Protein AF-A0A947AJ96-F1 (afdb_monomer_lite)

Secondary structure (DSSP, 8-state):
--HHHHHHHTT--TT--HHHHHHHHHHHHHHH-GGGGTT-HHHHHHHHHHHHHHHHHHHHHHHHHHHHHHHHHHHHHHHHT-EEEEEPTTT--EEEEEGGGTTS-PBPTTT--BS-----S--STTTTT-PBPSSTT---BB-TTSBBTTT--BHHHH---

pLDDT: mean 83.26, std 14.28, range [41.66, 97.62]

Sequence (161 aa):
MNLERALKVLEVAETASPKEIKQKYRDLVAIWHPDRHTDNPRRYKLSVQKTKELNTAYDCVRSFLIFKKEAEEKETESHQNELLIVKCNSCGTNNRIREFFKNISFKCGRCGVPLYVYQSPDREDRWEQRTHCGDDECIGTLGSDSRCNYCGKAFEEGKKE

Structure (mmCIF, N/CA/C/O backbone):
data_AF-A0A947AJ96-F1
#
_entry.id   AF-A0A947AJ96-F1
#
loop_
_atom_site.group_PDB
_atom_site.id
_atom_site.type_symbol
_atom_site.label_atom_id
_atom_site.label_alt_id
_atom_site.label_comp_id
_atom_site.label_asym_id
_atom_site.label_entity_id
_atom_site.label_seq_id
_atom_site.pdbx_PDB_ins_code
_atom_site.Cartn_x
_atom_site.Cartn_y
_atom_site.Cartn_z
_atom_site.occupancy
_atom_site.B_iso_or_equiv
_atom_site.auth_seq_id
_atom_site.auth_comp_id
_atom_site.auth_asym_id
_atom_site.auth_atom_id
_atom_site.pdbx_PDB_model_num
ATOM 1 N N . MET A 1 1 ? 10.591 15.696 -10.392 1.00 85.00 1 MET A N 1
ATOM 2 C CA . MET A 1 1 ? 9.609 14.985 -11.246 1.00 85.00 1 MET A CA 1
ATOM 3 C C . MET A 1 1 ? 8.311 14.887 -10.454 1.00 85.00 1 MET A C 1
ATOM 5 O O . MET A 1 1 ? 8.411 14.740 -9.245 1.00 85.00 1 MET A O 1
ATOM 9 N N . ASN A 1 2 ? 7.141 15.059 -11.075 1.00 93.44 2 ASN A N 1
ATOM 10 C CA . ASN A 1 2 ? 5.827 14.911 -10.426 1.00 93.44 2 ASN A CA 1
ATOM 11 C C . ASN A 1 2 ? 5.277 13.483 -10.614 1.00 93.44 2 ASN A C 1
ATOM 13 O O . ASN A 1 2 ? 5.730 12.764 -11.506 1.00 93.44 2 ASN A O 1
ATOM 17 N N . LEU A 1 3 ? 4.296 13.099 -9.789 1.00 93.31 3 LEU A N 1
ATOM 18 C CA . LEU A 1 3 ? 3.743 11.740 -9.750 1.00 93.31 3 LEU A CA 1
ATOM 19 C C . LEU A 1 3 ? 3.141 11.304 -11.094 1.00 93.31 3 LEU A C 1
ATOM 21 O O . LEU A 1 3 ? 3.507 10.254 -11.608 1.00 93.31 3 LEU A O 1
ATOM 25 N N . GLU A 1 4 ? 2.290 12.134 -11.699 1.00 93.81 4 GLU A N 1
ATOM 26 C CA . GLU A 1 4 ? 1.632 11.842 -12.983 1.00 93.81 4 GLU A CA 1
ATOM 27 C C . GLU A 1 4 ? 2.652 11.543 -14.096 1.00 93.81 4 GLU A C 1
ATOM 29 O O . GLU A 1 4 ? 2.577 10.530 -14.793 1.00 93.81 4 GLU A O 1
ATOM 34 N N . ARG A 1 5 ? 3.692 12.380 -14.217 1.00 95.38 5 ARG A N 1
ATOM 35 C CA . ARG A 1 5 ? 4.765 12.156 -15.194 1.00 95.38 5 ARG A CA 1
ATOM 36 C C . ARG A 1 5 ? 5.567 10.900 -14.877 1.00 95.38 5 ARG A C 1
ATOM 38 O O . ARG A 1 5 ? 5.985 10.221 -15.808 1.00 95.38 5 ARG A O 1
ATOM 45 N N . ALA A 1 6 ? 5.809 10.603 -13.603 1.00 95.56 6 ALA A N 1
ATOM 46 C CA . ALA A 1 6 ? 6.532 9.403 -13.202 1.00 95.56 6 ALA A CA 1
ATOM 47 C C . ALA A 1 6 ? 5.758 8.125 -13.573 1.00 95.56 6 ALA A C 1
ATOM 49 O O . ALA A 1 6 ? 6.342 7.201 -14.135 1.00 95.56 6 ALA A O 1
ATOM 50 N N . LEU A 1 7 ? 4.441 8.102 -13.351 1.00 95.44 7 LEU A N 1
ATOM 51 C CA . LEU A 1 7 ? 3.569 6.992 -13.751 1.00 95.44 7 LEU A CA 1
ATOM 52 C C . LEU A 1 7 ? 3.531 6.823 -15.274 1.00 95.44 7 LEU A C 1
ATOM 54 O O . LEU A 1 7 ? 3.659 5.709 -15.778 1.00 95.44 7 LEU A O 1
ATOM 58 N N . LYS A 1 8 ? 3.482 7.935 -16.015 1.00 96.81 8 LYS A N 1
ATOM 59 C CA . LYS A 1 8 ? 3.562 7.921 -17.481 1.00 96.81 8 LYS A CA 1
ATOM 60 C C . LYS A 1 8 ? 4.899 7.383 -17.999 1.00 96.81 8 LYS A C 1
ATOM 62 O O . LYS A 1 8 ? 4.908 6.623 -18.959 1.00 96.81 8 LYS A O 1
ATOM 67 N N . VAL A 1 9 ? 6.020 7.750 -17.368 1.00 96.62 9 VAL A N 1
ATOM 68 C CA . VAL A 1 9 ? 7.362 7.225 -17.702 1.00 96.62 9 VAL A CA 1
ATOM 69 C C . VAL A 1 9 ? 7.460 5.718 -17.453 1.00 96.62 9 VAL A C 1
ATOM 71 O O . VAL A 1 9 ? 8.149 5.026 -18.195 1.00 96.62 9 VAL A O 1
ATOM 74 N N . LEU A 1 10 ? 6.782 5.215 -16.420 1.00 95.81 10 LEU A N 1
ATOM 75 C CA . LEU A 1 10 ? 6.725 3.789 -16.093 1.00 95.81 10 LEU A CA 1
ATOM 76 C C . LEU A 1 10 ? 5.643 3.023 -16.873 1.00 95.81 10 LEU A C 1
ATOM 78 O O . LEU A 1 10 ? 5.510 1.818 -16.675 1.00 95.81 10 LEU A O 1
ATOM 82 N N . GLU A 1 11 ? 4.889 3.700 -17.745 1.00 96.25 11 GLU A N 1
ATOM 83 C CA . GLU A 1 11 ? 3.816 3.118 -18.561 1.00 96.25 11 GLU A CA 1
ATOM 84 C C . GLU A 1 11 ? 2.757 2.373 -17.725 1.00 96.25 11 GLU A C 1
ATOM 86 O O . GLU A 1 11 ? 2.318 1.272 -18.068 1.0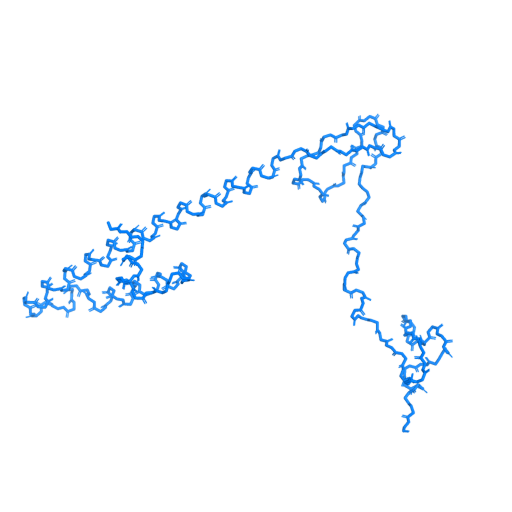0 96.25 11 GLU A O 1
ATOM 91 N N . VAL A 1 12 ? 2.354 2.979 -16.604 1.00 95.94 12 VAL A N 1
ATOM 92 C CA . VAL A 1 12 ? 1.352 2.442 -15.670 1.00 95.94 12 VAL A CA 1
ATOM 93 C C . VAL A 1 12 ? 0.195 3.410 -15.461 1.00 95.94 12 VAL A C 1
ATOM 95 O O . VAL A 1 12 ? 0.357 4.627 -15.549 1.00 95.94 12 VAL A O 1
ATOM 98 N N . ALA A 1 13 ? -0.980 2.854 -15.161 1.00 93.94 13 ALA A N 1
ATOM 99 C CA . ALA A 1 13 ? -2.158 3.629 -14.788 1.00 93.94 13 ALA A CA 1
ATOM 100 C C . ALA A 1 13 ? -1.997 4.273 -13.401 1.00 93.94 13 ALA A C 1
ATOM 102 O O . ALA A 1 13 ? -1.270 3.771 -12.544 1.00 93.94 13 ALA A O 1
ATOM 103 N N . GLU A 1 14 ? -2.742 5.349 -13.143 1.00 91.19 14 GLU A N 1
ATOM 104 C CA . GLU A 1 14 ? -2.780 6.009 -11.827 1.00 91.19 14 GLU A CA 1
ATOM 105 C C . GLU A 1 14 ? -3.348 5.115 -10.719 1.00 91.19 14 GLU A C 1
ATOM 107 O O . GLU A 1 14 ? -3.017 5.276 -9.546 1.00 91.19 14 GLU A O 1
ATOM 112 N N . THR A 1 15 ? -4.162 4.132 -11.101 1.00 90.31 15 THR A N 1
ATOM 113 C CA . THR A 1 15 ? -4.759 3.128 -10.216 1.00 90.31 15 THR A CA 1
ATOM 114 C C . THR A 1 15 ? -3.900 1.871 -10.058 1.00 90.31 15 THR A C 1
ATOM 116 O O . THR A 1 15 ? -4.315 0.937 -9.370 1.00 90.31 15 THR A O 1
ATOM 119 N N . ALA A 1 16 ? -2.720 1.815 -10.688 1.00 93.44 16 ALA A N 1
ATOM 120 C CA . ALA A 1 16 ? -1.874 0.629 -10.682 1.00 93.44 16 ALA A CA 1
ATOM 121 C C . ALA A 1 16 ? -1.425 0.253 -9.264 1.00 93.44 16 ALA A C 1
ATOM 123 O O . ALA A 1 16 ? -1.069 1.095 -8.434 1.00 93.44 16 ALA A O 1
ATOM 124 N N . SER A 1 17 ? -1.395 -1.051 -8.993 1.00 94.25 17 SER A N 1
ATOM 125 C CA . SER A 1 17 ? -0.952 -1.552 -7.691 1.00 94.25 17 SER A CA 1
ATOM 126 C C . SER A 1 17 ? 0.566 -1.366 -7.499 1.00 94.25 17 SER A C 1
ATOM 128 O O . SER A 1 17 ? 1.325 -1.414 -8.472 1.00 94.25 17 SER A O 1
ATOM 130 N N . PRO A 1 18 ? 1.075 -1.272 -6.252 1.00 93.69 18 PRO A N 1
ATOM 131 C CA . PRO A 1 18 ? 2.520 -1.211 -5.991 1.00 93.69 18 PRO A CA 1
ATOM 132 C C . PRO A 1 18 ? 3.306 -2.375 -6.615 1.00 93.69 18 PRO A C 1
ATOM 134 O O . PRO A 1 18 ? 4.457 -2.220 -7.031 1.00 93.69 18 PRO A O 1
ATOM 137 N N . LYS A 1 19 ? 2.678 -3.556 -6.698 1.00 94.44 19 LYS A N 1
ATOM 138 C CA . LYS A 1 19 ? 3.255 -4.749 -7.324 1.00 94.44 19 LYS A CA 1
ATOM 139 C C . LYS A 1 19 ? 3.410 -4.567 -8.834 1.00 94.44 19 LYS A C 1
ATOM 141 O O . LYS A 1 19 ? 4.462 -4.898 -9.374 1.00 94.44 19 LYS A O 1
ATOM 146 N N . GLU A 1 20 ? 2.389 -4.030 -9.491 1.00 95.56 20 GLU A N 1
ATOM 147 C CA . GLU A 1 20 ? 2.386 -3.758 -10.929 1.00 95.56 20 GLU A CA 1
ATOM 148 C C . GLU A 1 20 ? 3.421 -2.694 -11.307 1.00 95.56 20 GLU A C 1
ATOM 150 O O . GLU A 1 20 ? 4.231 -2.923 -12.201 1.00 95.56 20 GLU A O 1
ATOM 155 N N . ILE A 1 21 ? 3.483 -1.593 -10.551 1.00 95.19 21 ILE A N 1
ATOM 156 C CA . ILE A 1 21 ? 4.482 -0.527 -10.725 1.00 95.19 21 ILE A CA 1
ATOM 157 C C . ILE A 1 21 ? 5.904 -1.101 -10.660 1.00 95.19 21 ILE A C 1
ATOM 159 O O . ILE A 1 21 ? 6.747 -0.827 -11.516 1.00 95.19 21 ILE A O 1
ATOM 163 N N . LYS A 1 22 ? 6.174 -1.945 -9.656 1.00 95.25 22 LYS A N 1
ATOM 164 C CA . LYS A 1 22 ? 7.478 -2.598 -9.486 1.00 95.25 22 LYS A CA 1
ATOM 165 C C . LYS A 1 22 ? 7.800 -3.564 -10.624 1.00 95.25 22 LYS A C 1
ATOM 167 O O . LYS A 1 22 ? 8.962 -3.660 -11.018 1.00 95.25 22 LYS A O 1
ATOM 172 N N . GLN A 1 23 ? 6.804 -4.289 -11.128 1.00 96.38 23 GLN A N 1
ATOM 173 C CA . GLN A 1 23 ? 6.996 -5.209 -12.244 1.00 96.38 23 GLN A CA 1
ATOM 174 C C . GLN A 1 23 ? 7.326 -4.446 -13.529 1.00 96.38 23 GLN A C 1
ATOM 176 O O . GLN A 1 23 ? 8.358 -4.711 -14.138 1.00 96.38 23 GLN A O 1
ATOM 181 N N . LYS A 1 24 ? 6.537 -3.424 -13.867 1.00 97.62 24 LYS A N 1
ATOM 182 C CA . LYS A 1 24 ? 6.754 -2.590 -15.056 1.00 97.62 24 LYS A CA 1
ATOM 183 C C . LYS A 1 24 ? 8.109 -1.895 -15.049 1.00 97.62 24 LYS A C 1
ATOM 185 O O . LYS A 1 24 ? 8.811 -1.912 -16.054 1.00 97.62 24 LYS A O 1
ATOM 190 N N . TYR A 1 25 ? 8.534 -1.376 -13.898 1.00 97.56 25 TYR A N 1
ATOM 191 C CA . TYR A 1 25 ? 9.885 -0.843 -13.736 1.00 97.56 25 TYR A CA 1
ATOM 192 C C . TYR A 1 25 ? 10.968 -1.881 -14.077 1.00 97.56 25 TYR A C 1
ATOM 194 O O . TYR A 1 25 ? 11.895 -1.577 -14.826 1.00 97.56 25 TYR A O 1
ATOM 202 N N . ARG A 1 26 ? 10.850 -3.116 -13.568 1.00 97.31 26 ARG A N 1
ATOM 203 C CA . ARG A 1 26 ? 11.813 -4.192 -13.861 1.00 97.31 26 ARG A CA 1
ATOM 204 C C . ARG A 1 26 ? 11.836 -4.547 -15.342 1.00 97.31 26 ARG A C 1
ATOM 206 O O . ARG A 1 26 ? 12.922 -4.706 -15.891 1.00 97.31 26 ARG A O 1
ATOM 213 N N . ASP A 1 27 ? 10.669 -4.632 -15.971 1.00 97.06 27 ASP A N 1
ATOM 214 C CA . ASP A 1 27 ? 10.545 -4.956 -17.392 1.00 97.06 27 ASP A CA 1
ATOM 215 C C . ASP A 1 27 ? 11.217 -3.875 -18.257 1.00 97.06 27 ASP A C 1
ATOM 217 O O . ASP A 1 27 ? 12.037 -4.179 -19.127 1.00 97.06 27 ASP A O 1
ATOM 221 N N . LEU A 1 28 ? 10.953 -2.597 -17.962 1.00 96.12 28 LEU A N 1
ATOM 222 C CA . LEU A 1 28 ? 11.539 -1.460 -18.674 1.00 96.12 28 LEU A CA 1
ATOM 223 C C . LEU A 1 28 ? 13.056 -1.363 -18.463 1.00 96.12 28 LEU A C 1
ATOM 225 O O . LEU A 1 28 ? 13.799 -1.175 -19.427 1.00 96.12 28 LEU A O 1
ATOM 229 N N . VAL A 1 29 ? 13.540 -1.537 -17.229 1.00 95.56 29 VAL A N 1
ATOM 230 C CA . VAL A 1 29 ? 14.985 -1.551 -16.943 1.00 95.56 29 VAL A CA 1
ATOM 231 C C . VAL A 1 29 ? 15.660 -2.723 -17.638 1.00 95.56 29 VAL A C 1
ATOM 233 O O . VAL A 1 29 ? 16.732 -2.542 -18.205 1.00 95.56 29 VAL A O 1
ATOM 236 N N . ALA A 1 30 ? 15.039 -3.903 -17.668 1.00 95.44 30 ALA A N 1
ATOM 237 C CA . ALA A 1 30 ? 15.599 -5.040 -18.381 1.00 95.44 30 ALA A CA 1
ATOM 238 C C . ALA A 1 30 ? 15.789 -4.724 -19.871 1.00 95.44 30 ALA A C 1
ATOM 240 O O . ALA A 1 30 ? 16.800 -5.120 -20.439 1.00 95.44 30 ALA A O 1
ATOM 241 N N . ILE A 1 31 ? 14.870 -3.998 -20.512 1.00 94.81 31 ILE A N 1
ATOM 242 C CA . ILE A 1 31 ? 14.980 -3.602 -21.928 1.00 94.81 31 ILE A CA 1
ATOM 243 C C . ILE A 1 31 ? 16.077 -2.544 -22.139 1.00 94.81 31 ILE A C 1
ATOM 245 O O . ILE A 1 31 ? 16.885 -2.649 -23.068 1.00 94.81 31 ILE A O 1
ATOM 249 N N . TRP A 1 32 ? 16.115 -1.530 -21.274 1.00 94.88 32 TRP A N 1
ATOM 250 C CA . TRP A 1 32 ? 16.975 -0.354 -21.426 1.00 94.88 32 TRP A CA 1
ATOM 251 C C . TRP A 1 32 ? 18.303 -0.433 -20.660 1.00 94.88 32 TRP A C 1
ATOM 253 O O . TRP A 1 32 ? 19.036 0.554 -20.639 1.00 94.88 32 TRP A O 1
ATOM 263 N N . HIS A 1 33 ? 18.650 -1.575 -20.062 1.00 93.69 33 HIS A N 1
ATOM 264 C CA . HIS A 1 33 ? 19.892 -1.710 -19.300 1.00 93.69 33 HIS A CA 1
ATOM 265 C C . HIS A 1 33 ? 21.123 -1.461 -20.192 1.00 93.69 33 HIS A C 1
ATOM 267 O O . HIS A 1 33 ? 21.210 -2.054 -21.273 1.00 93.69 33 HIS A O 1
ATOM 273 N N . PRO A 1 34 ? 22.096 -0.631 -19.765 1.00 91.56 34 PRO A N 1
ATOM 274 C CA . PRO A 1 34 ? 23.273 -0.298 -20.570 1.00 91.56 34 PRO A CA 1
ATOM 275 C C . PRO A 1 34 ? 24.087 -1.515 -21.017 1.00 91.56 34 PRO A C 1
ATOM 277 O O . PRO A 1 34 ? 24.568 -1.525 -22.147 1.00 91.56 34 PRO A O 1
ATOM 280 N N . ASP A 1 35 ? 24.152 -2.566 -20.198 1.00 92.81 35 ASP A N 1
ATOM 281 C CA . ASP A 1 35 ? 24.872 -3.805 -20.530 1.00 92.81 35 ASP A CA 1
ATOM 282 C C . ASP A 1 35 ? 24.349 -4.497 -21.797 1.00 92.81 35 ASP A C 1
ATOM 284 O O . ASP A 1 35 ? 25.085 -5.243 -22.436 1.00 92.81 35 ASP A O 1
ATOM 288 N N . ARG A 1 36 ? 23.095 -4.243 -22.194 1.00 90.19 36 ARG A N 1
ATOM 289 C CA . ARG A 1 36 ? 22.504 -4.826 -23.410 1.00 90.19 36 ARG A CA 1
ATOM 290 C C . ARG A 1 36 ? 22.867 -4.068 -24.688 1.00 90.19 36 ARG A C 1
ATOM 292 O O . ARG A 1 36 ? 22.552 -4.555 -25.767 1.00 90.19 36 ARG A O 1
ATOM 299 N N . HIS A 1 37 ? 23.490 -2.893 -24.572 1.00 89.75 37 HIS A N 1
ATOM 300 C CA . HIS A 1 37 ? 23.749 -1.970 -25.687 1.00 89.75 37 HIS A CA 1
ATOM 301 C C . HIS A 1 37 ? 25.212 -1.502 -25.732 1.00 89.75 37 HIS A C 1
ATOM 303 O O . HIS A 1 37 ? 25.496 -0.388 -26.171 1.00 89.75 37 HIS A O 1
ATOM 309 N N . THR A 1 38 ? 26.144 -2.320 -25.236 1.00 87.81 38 THR A N 1
ATOM 310 C CA . THR A 1 38 ? 27.583 -2.002 -25.139 1.00 87.81 38 THR A CA 1
ATOM 311 C C . THR A 1 38 ? 28.295 -1.962 -26.493 1.00 87.81 38 THR A C 1
ATOM 313 O O . THR A 1 38 ? 29.312 -1.289 -26.639 1.00 87.81 38 THR A O 1
ATOM 316 N N . ASP A 1 39 ? 27.737 -2.638 -27.492 1.00 91.38 39 ASP A N 1
ATOM 317 C CA . ASP A 1 39 ? 28.223 -2.743 -28.867 1.00 91.38 39 ASP A CA 1
ATOM 318 C C . ASP A 1 39 ? 28.096 -1.431 -29.658 1.00 91.38 39 ASP A C 1
ATOM 320 O O . ASP A 1 39 ? 28.901 -1.148 -30.546 1.00 91.38 39 ASP A O 1
ATOM 324 N N . ASN A 1 40 ? 27.093 -0.605 -29.340 1.00 92.94 40 ASN A N 1
ATOM 325 C CA . ASN A 1 40 ? 26.790 0.615 -30.080 1.00 92.94 40 ASN A CA 1
ATOM 326 C C . ASN A 1 40 ? 26.813 1.863 -29.175 1.00 92.94 40 ASN A C 1
ATOM 328 O O . ASN A 1 40 ? 25.866 2.090 -28.414 1.00 92.94 40 ASN A O 1
ATOM 332 N N . PRO A 1 41 ? 27.801 2.771 -29.334 1.00 92.75 41 PRO A N 1
ATOM 333 C CA . PRO A 1 41 ? 27.951 3.954 -28.481 1.00 92.75 41 PRO A CA 1
ATOM 334 C C . PRO A 1 41 ? 26.732 4.885 -28.434 1.00 92.75 41 PRO A C 1
ATOM 336 O O . PRO A 1 41 ? 26.503 5.561 -27.429 1.00 92.75 41 PRO A O 1
ATOM 339 N N . ARG A 1 42 ? 25.938 4.959 -29.512 1.00 93.88 42 ARG A N 1
ATOM 340 C CA . ARG A 1 42 ? 24.717 5.780 -29.532 1.00 93.88 42 ARG A CA 1
ATOM 341 C C . ARG A 1 42 ? 23.601 5.124 -28.726 1.00 93.88 42 ARG A C 1
ATOM 343 O O . ARG A 1 42 ? 22.941 5.812 -27.949 1.00 93.88 42 ARG A O 1
ATOM 350 N N . ARG A 1 43 ? 23.409 3.811 -28.888 1.00 92.00 43 ARG A N 1
ATOM 351 C CA . ARG A 1 43 ? 22.402 3.052 -28.131 1.00 92.00 43 ARG A CA 1
ATOM 352 C C . ARG A 1 43 ? 22.752 2.997 -26.650 1.00 92.00 43 ARG A C 1
ATOM 354 O O . ARG A 1 43 ? 21.868 3.251 -25.846 1.00 92.00 43 ARG A O 1
ATOM 361 N N . TYR A 1 44 ? 24.028 2.819 -26.312 1.00 93.06 44 TYR A N 1
ATOM 362 C CA . TYR A 1 44 ? 24.523 2.906 -24.938 1.00 93.06 44 TYR A CA 1
ATOM 363 C C . TYR A 1 44 ? 24.157 4.239 -24.265 1.00 93.06 44 TYR A C 1
ATOM 365 O O . TYR A 1 44 ? 23.608 4.280 -23.167 1.00 93.06 44 TYR A O 1
ATOM 373 N N . LYS A 1 45 ? 24.418 5.375 -24.927 1.00 94.44 45 LYS A N 1
ATOM 374 C CA . LYS A 1 45 ? 24.058 6.690 -24.366 1.00 94.44 45 LYS A CA 1
ATOM 375 C C . LYS A 1 45 ? 22.550 6.821 -24.141 1.00 94.44 45 LYS A C 1
ATOM 377 O O . LYS A 1 45 ? 22.126 7.349 -23.114 1.00 94.44 45 LYS A O 1
ATOM 382 N N . LEU A 1 46 ? 21.746 6.328 -25.084 1.00 94.38 46 LEU A N 1
ATOM 383 C CA . LEU A 1 46 ? 20.290 6.350 -24.972 1.00 94.38 46 LEU A CA 1
ATOM 384 C C . LEU A 1 46 ? 19.789 5.447 -23.835 1.00 94.38 46 LEU A C 1
ATOM 386 O O . LEU A 1 46 ? 18.915 5.855 -23.076 1.00 94.38 46 LEU A O 1
ATOM 390 N N . SER A 1 47 ? 20.363 4.254 -23.688 1.00 93.31 47 SER A N 1
ATOM 391 C CA . SER A 1 47 ? 20.001 3.276 -22.663 1.00 93.31 47 SER A CA 1
ATOM 392 C C . SER A 1 47 ? 20.356 3.776 -21.257 1.00 93.31 47 SER A C 1
ATOM 394 O O . SER A 1 47 ? 19.538 3.671 -20.342 1.00 93.31 47 SER A O 1
ATOM 396 N N . VAL A 1 48 ? 21.507 4.442 -21.094 1.00 93.19 48 VAL A N 1
ATOM 397 C CA . VAL A 1 48 ? 21.878 5.148 -19.853 1.00 93.19 48 VAL A CA 1
ATOM 398 C C . VAL A 1 48 ? 20.861 6.239 -19.518 1.00 93.19 48 VAL A C 1
ATOM 400 O O . VAL A 1 48 ? 20.359 6.294 -18.394 1.00 93.19 48 VAL A O 1
ATOM 403 N N . GLN A 1 49 ? 20.521 7.092 -20.490 1.00 94.88 49 GLN A N 1
ATOM 404 C CA . GLN A 1 49 ? 19.562 8.177 -20.277 1.00 94.88 49 GLN A CA 1
ATOM 405 C C . GLN A 1 49 ? 18.176 7.639 -19.895 1.00 94.88 49 GLN A C 1
ATOM 407 O O . GLN A 1 49 ? 17.555 8.150 -18.962 1.00 94.88 49 GLN A O 1
ATOM 412 N N . LYS A 1 50 ? 17.709 6.590 -20.581 1.00 94.94 50 LYS A N 1
ATOM 413 C CA . LYS A 1 50 ? 16.420 5.948 -20.307 1.00 94.94 50 LYS A CA 1
ATOM 414 C C . LYS A 1 50 ? 16.392 5.274 -18.943 1.00 94.94 50 LYS A C 1
ATOM 416 O O . LYS A 1 50 ? 15.470 5.520 -18.176 1.00 94.94 50 LYS A O 1
ATOM 421 N N . THR A 1 51 ? 17.427 4.518 -18.590 1.00 94.06 51 THR A N 1
ATOM 422 C CA . THR A 1 51 ? 17.534 3.894 -17.262 1.00 94.06 51 THR A CA 1
ATOM 423 C C . THR A 1 51 ? 17.514 4.945 -16.149 1.00 94.06 51 THR A C 1
ATOM 425 O O . THR A 1 51 ? 16.809 4.786 -15.157 1.00 94.06 51 THR A O 1
ATOM 428 N N . LYS A 1 52 ? 18.212 6.074 -16.326 1.00 94.81 52 LYS A N 1
ATOM 429 C CA . LYS A 1 52 ? 18.189 7.178 -15.354 1.00 94.81 52 LYS A CA 1
ATOM 430 C C . LYS A 1 52 ? 16.795 7.796 -15.200 1.00 94.81 52 LYS A C 1
ATOM 432 O O . LYS A 1 52 ? 16.384 8.111 -14.081 1.00 94.81 52 LYS A O 1
ATOM 437 N N . GLU A 1 53 ? 16.077 7.969 -16.308 1.00 96.25 53 GLU A N 1
ATOM 438 C CA . GLU A 1 53 ? 14.696 8.461 -16.319 1.00 96.25 53 GLU A CA 1
ATOM 439 C C . GLU A 1 53 ? 13.757 7.495 -15.574 1.00 96.25 53 GLU A C 1
ATOM 441 O O . GLU A 1 53 ? 13.009 7.933 -14.698 1.00 96.25 53 GLU A O 1
ATOM 446 N N . LEU A 1 54 ? 13.874 6.187 -15.833 1.00 96.31 54 LEU A N 1
ATOM 447 C CA . LEU A 1 54 ? 13.110 5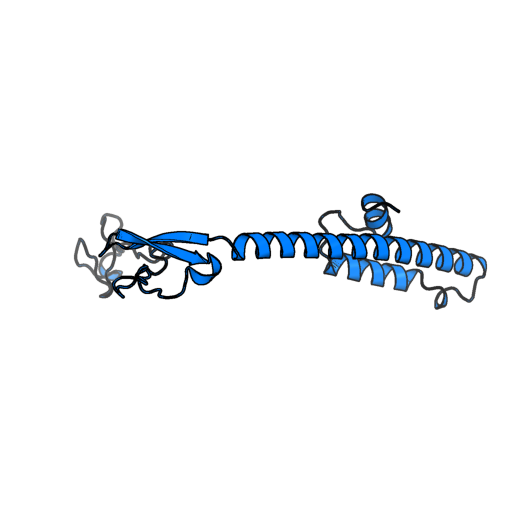.133 -15.154 1.00 96.31 54 LEU A CA 1
ATOM 448 C C . LEU A 1 54 ? 13.376 5.103 -13.645 1.00 96.31 54 LEU A C 1
ATOM 450 O O . LEU A 1 54 ? 12.430 5.052 -12.863 1.00 96.31 54 LEU A O 1
ATOM 454 N N . ASN A 1 55 ? 14.642 5.190 -13.227 1.00 94.38 55 ASN A N 1
ATOM 455 C CA . ASN A 1 55 ? 15.011 5.210 -11.808 1.00 94.38 55 ASN A CA 1
ATOM 456 C C . ASN A 1 55 ? 14.410 6.431 -11.102 1.00 94.38 55 ASN A C 1
ATOM 458 O O . ASN A 1 55 ? 13.791 6.299 -10.051 1.00 94.38 55 ASN A O 1
ATOM 462 N N . THR A 1 56 ? 14.525 7.609 -11.725 1.00 96.62 56 THR A N 1
ATOM 463 C CA . THR A 1 56 ? 13.975 8.860 -11.178 1.00 96.62 56 THR A CA 1
ATOM 464 C C . THR A 1 56 ? 12.453 8.783 -11.030 1.00 96.62 56 THR A C 1
ATOM 466 O O . THR A 1 56 ? 11.902 9.232 -10.023 1.00 96.62 56 THR A O 1
ATOM 469 N N . ALA A 1 57 ? 11.765 8.204 -12.017 1.00 96.25 57 ALA A N 1
ATOM 470 C CA . ALA A 1 57 ? 10.324 7.994 -11.960 1.00 96.25 57 ALA A CA 1
ATOM 471 C C . ALA A 1 57 ? 9.939 7.001 -10.854 1.00 96.25 57 ALA A C 1
ATOM 473 O O . ALA A 1 57 ? 9.067 7.292 -10.036 1.00 96.25 57 ALA A O 1
ATOM 474 N N . TYR A 1 58 ? 10.628 5.862 -10.774 1.00 95.62 58 TYR A N 1
ATOM 475 C CA . TYR A 1 58 ? 10.365 4.848 -9.759 1.00 95.62 58 TYR A CA 1
ATOM 476 C C . TYR A 1 58 ? 10.616 5.357 -8.336 1.00 95.62 58 TYR A C 1
ATOM 478 O O . TYR A 1 58 ? 9.797 5.109 -7.455 1.00 95.62 58 TYR A O 1
ATOM 486 N N . ASP A 1 59 ? 11.681 6.126 -8.102 1.00 95.62 59 ASP A N 1
ATOM 487 C CA . ASP A 1 59 ? 11.955 6.730 -6.794 1.00 95.62 59 ASP A CA 1
ATOM 488 C C . ASP A 1 59 ? 10.879 7.750 -6.387 1.00 95.62 59 ASP A C 1
ATOM 490 O O . ASP A 1 59 ? 10.493 7.805 -5.214 1.00 95.62 59 ASP A O 1
ATOM 494 N N . CYS A 1 60 ? 10.346 8.516 -7.347 1.00 95.00 60 CYS A N 1
ATOM 495 C CA . CYS A 1 60 ? 9.242 9.447 -7.116 1.00 95.00 60 CYS A CA 1
ATOM 496 C C . CYS A 1 60 ? 7.967 8.705 -6.686 1.00 95.00 60 CYS A C 1
ATOM 498 O O . CYS A 1 60 ? 7.388 9.030 -5.647 1.00 95.00 60 CYS A O 1
ATOM 500 N N . VAL A 1 61 ? 7.574 7.668 -7.434 1.00 94.38 61 VAL A N 1
ATOM 501 C CA . VAL A 1 61 ? 6.386 6.860 -7.118 1.00 94.38 61 VAL A CA 1
ATOM 502 C C . VAL A 1 61 ? 6.573 6.102 -5.802 1.00 94.38 61 VAL A C 1
ATOM 504 O O . VAL A 1 61 ? 5.676 6.099 -4.963 1.00 94.38 61 VAL A O 1
ATOM 507 N N . ARG A 1 62 ? 7.750 5.509 -5.565 1.00 93.25 62 ARG A N 1
ATOM 508 C CA . ARG A 1 62 ? 8.056 4.788 -4.320 1.00 93.25 62 ARG A CA 1
ATOM 509 C C . ARG A 1 62 ? 7.927 5.697 -3.103 1.00 93.25 62 ARG A C 1
ATOM 511 O O . ARG A 1 62 ? 7.303 5.298 -2.127 1.00 93.25 62 ARG A O 1
ATOM 518 N N . SER A 1 63 ? 8.495 6.899 -3.169 1.00 93.31 63 SER A N 1
ATOM 519 C CA . SER A 1 63 ? 8.402 7.876 -2.079 1.00 93.31 63 SER A CA 1
ATOM 520 C C . SER A 1 63 ? 6.947 8.239 -1.790 1.00 93.31 63 SER A C 1
ATOM 522 O O . SER A 1 63 ? 6.525 8.201 -0.641 1.00 93.31 63 SER A O 1
ATOM 524 N N . PHE A 1 64 ? 6.151 8.499 -2.832 1.00 93.31 64 PHE A N 1
ATOM 525 C CA . PHE A 1 64 ? 4.724 8.789 -2.681 1.00 93.31 64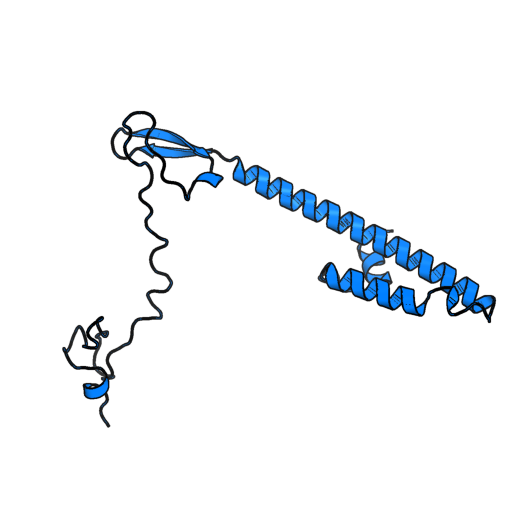 PHE A CA 1
ATOM 526 C C . PHE A 1 64 ? 3.951 7.641 -2.013 1.00 93.31 64 PHE A C 1
ATOM 528 O O . PHE A 1 64 ? 3.155 7.882 -1.111 1.00 93.31 64 PHE A O 1
ATOM 535 N N . LEU A 1 65 ? 4.211 6.390 -2.409 1.00 90.75 65 LEU A N 1
ATOM 536 C CA . LEU A 1 65 ? 3.565 5.217 -1.813 1.00 90.75 65 LEU A CA 1
ATOM 537 C C . LEU A 1 65 ? 3.926 5.031 -0.333 1.00 90.75 65 LEU A C 1
ATOM 539 O O . LEU A 1 65 ? 3.068 4.624 0.447 1.00 90.75 65 LEU A O 1
ATOM 543 N N . ILE A 1 66 ? 5.168 5.339 0.057 1.00 91.06 66 ILE A N 1
ATOM 544 C CA . ILE A 1 66 ? 5.595 5.315 1.464 1.00 91.06 66 ILE A CA 1
ATOM 545 C C . ILE A 1 66 ? 4.817 6.365 2.261 1.00 91.06 66 ILE A C 1
ATOM 547 O O . ILE A 1 66 ? 4.176 6.014 3.246 1.00 91.06 66 ILE A O 1
ATOM 551 N N . PHE A 1 67 ? 4.787 7.618 1.795 1.00 92.19 67 PHE A N 1
ATOM 552 C CA . PHE A 1 67 ? 4.054 8.686 2.482 1.00 92.19 67 PHE A CA 1
ATOM 553 C C . PHE A 1 67 ? 2.551 8.409 2.580 1.00 92.19 67 PHE A C 1
ATOM 555 O O . PHE A 1 67 ? 1.945 8.689 3.611 1.00 92.19 67 PHE A O 1
ATOM 562 N N . LYS A 1 68 ? 1.946 7.832 1.532 1.00 90.56 68 LYS A N 1
ATOM 563 C CA . LYS A 1 68 ? 0.535 7.429 1.549 1.00 90.56 68 LYS A CA 1
ATOM 564 C C . LYS A 1 68 ? 0.273 6.370 2.622 1.00 90.56 68 LYS A C 1
ATOM 566 O O . LYS A 1 68 ? -0.658 6.521 3.404 1.00 90.56 68 LYS A O 1
ATOM 571 N N . LYS A 1 69 ? 1.122 5.342 2.693 1.00 89.56 69 LYS A N 1
ATOM 572 C CA . LYS A 1 69 ? 1.004 4.280 3.696 1.00 89.56 69 LYS A CA 1
ATOM 573 C C . LYS A 1 69 ? 1.159 4.822 5.123 1.00 89.56 69 LYS A C 1
ATOM 575 O O . LYS A 1 69 ? 0.368 4.478 5.990 1.00 89.56 69 LYS A O 1
ATOM 580 N N . GLU A 1 70 ? 2.134 5.699 5.357 1.00 89.69 70 GLU A N 1
ATOM 581 C CA . GLU A 1 70 ? 2.326 6.339 6.666 1.00 89.69 70 GLU A CA 1
ATOM 582 C C . GLU A 1 70 ? 1.131 7.215 7.076 1.00 89.69 70 GLU A C 1
ATOM 584 O O . GLU A 1 70 ? 0.814 7.309 8.260 1.00 89.69 70 GLU A O 1
ATOM 589 N N . ALA A 1 71 ? 0.476 7.881 6.119 1.00 85.56 71 ALA A N 1
ATOM 590 C CA . ALA A 1 71 ? -0.730 8.663 6.384 1.00 85.56 71 ALA A CA 1
ATOM 591 C C . ALA A 1 71 ? -1.913 7.763 6.779 1.00 85.56 71 ALA A C 1
ATOM 593 O O . ALA A 1 71 ? -2.562 8.031 7.788 1.00 85.56 71 ALA A O 1
ATOM 594 N N . GLU A 1 72 ? -2.131 6.666 6.047 1.00 83.62 72 GLU A N 1
ATOM 595 C CA . GLU A 1 72 ? -3.167 5.667 6.354 1.00 83.62 72 GLU A CA 1
ATOM 596 C C . GLU A 1 72 ? -2.937 5.023 7.737 1.00 83.62 72 GLU A C 1
ATOM 598 O O . GLU A 1 72 ? -3.867 4.887 8.532 1.00 83.62 72 GLU A O 1
ATOM 603 N N . GLU A 1 73 ? -1.687 4.688 8.075 1.00 82.88 73 GLU A N 1
ATOM 604 C CA . GLU A 1 73 ? -1.334 4.130 9.387 1.00 82.88 73 GLU A CA 1
ATOM 605 C C . GLU A 1 73 ? -1.613 5.128 10.527 1.00 82.88 73 GLU A C 1
ATOM 607 O O . GLU A 1 73 ? -2.232 4.756 11.526 1.00 82.88 73 GLU A O 1
ATOM 612 N N . LYS A 1 74 ? -1.263 6.410 10.357 1.00 76.31 74 LYS A N 1
ATOM 613 C CA . LYS A 1 74 ? -1.551 7.465 11.349 1.00 76.31 74 LYS A CA 1
ATOM 614 C C . LYS A 1 74 ? -3.047 7.681 11.570 1.00 76.31 74 LYS A C 1
ATOM 616 O O . LYS A 1 74 ? -3.464 7.897 12.708 1.00 76.31 74 LYS A O 1
ATOM 621 N N . GLU A 1 75 ? -3.856 7.614 10.516 1.00 71.19 75 GLU A N 1
ATOM 622 C CA . GLU A 1 75 ? -5.316 7.694 10.640 1.00 71.19 75 GLU A CA 1
ATOM 623 C C . GLU A 1 75 ? -5.861 6.515 11.454 1.00 71.19 75 GLU A C 1
ATOM 625 O O . GLU A 1 75 ? -6.603 6.725 12.417 1.00 71.19 75 GLU A O 1
ATOM 630 N N . THR A 1 76 ? -5.419 5.286 11.164 1.00 66.00 76 THR A N 1
ATOM 631 C CA . THR A 1 76 ? -5.857 4.104 11.925 1.00 66.00 76 THR A CA 1
ATOM 632 C C . THR A 1 76 ? -5.430 4.144 13.394 1.00 66.00 76 THR A C 1
ATOM 634 O O . THR A 1 76 ? -6.225 3.798 14.268 1.00 66.00 76 THR A O 1
ATOM 637 N N . GLU A 1 77 ? -4.220 4.622 13.698 1.00 66.75 77 GLU A N 1
ATOM 638 C CA . GLU A 1 77 ? -3.725 4.762 15.072 1.00 66.75 77 GLU A CA 1
ATOM 639 C C . GLU A 1 77 ? -4.492 5.849 15.848 1.00 66.75 77 GLU A C 1
ATOM 641 O O . GLU A 1 77 ? -4.781 5.686 17.038 1.00 66.75 77 GLU A O 1
ATOM 646 N N . SER A 1 78 ? -4.907 6.925 15.167 1.00 62.81 78 SER A N 1
ATOM 647 C CA . SER A 1 78 ? -5.735 7.980 15.762 1.00 62.81 78 SER A CA 1
ATOM 648 C C . SER A 1 78 ? -7.118 7.474 16.195 1.00 62.81 78 SER A C 1
ATOM 650 O O . SER A 1 78 ? -7.566 7.809 17.290 1.00 62.81 78 SER A O 1
ATOM 652 N N . HIS A 1 79 ? -7.759 6.616 15.391 1.00 62.59 79 HIS A N 1
ATOM 653 C CA . HIS A 1 79 ? -9.065 6.027 15.712 1.00 62.59 79 HIS A CA 1
ATOM 654 C C . HIS A 1 79 ? -8.946 4.930 16.783 1.00 62.59 79 HIS A C 1
ATOM 656 O O . HIS A 1 79 ? -9.765 4.837 17.692 1.00 62.59 79 HIS A O 1
ATOM 662 N N . GLN A 1 80 ? -7.865 4.144 16.777 1.00 60.59 80 GLN A N 1
ATOM 663 C CA . GLN A 1 80 ? -7.634 3.109 17.798 1.00 60.59 80 GLN A CA 1
ATOM 664 C C . GLN A 1 80 ? -7.465 3.665 19.225 1.00 60.59 80 GLN A C 1
ATOM 666 O O . GLN A 1 80 ? -7.678 2.938 20.203 1.00 60.59 80 GLN A O 1
ATOM 671 N N . ASN A 1 81 ? -7.095 4.941 19.359 1.00 66.94 81 ASN A N 1
ATOM 672 C CA . ASN A 1 81 ? -6.879 5.611 20.640 1.00 66.94 81 ASN A CA 1
ATOM 673 C C . ASN A 1 81 ? -8.127 6.356 21.160 1.00 66.94 81 ASN A C 1
ATOM 675 O O . ASN A 1 81 ? -8.071 6.978 22.225 1.00 66.94 81 ASN A O 1
ATOM 679 N N . GLU A 1 82 ? -9.253 6.292 20.444 1.00 75.50 82 GLU A N 1
ATOM 680 C CA . GLU A 1 82 ? -10.487 6.966 20.837 1.00 75.50 82 GLU A CA 1
ATOM 681 C C . GLU A 1 82 ? -11.123 6.317 22.082 1.00 75.50 82 GLU A C 1
ATOM 683 O O . GLU A 1 82 ? -11.082 5.098 22.295 1.00 75.50 82 GLU A O 1
ATOM 688 N N . LEU A 1 83 ? -11.675 7.155 22.965 1.00 79.50 83 LEU A N 1
ATOM 689 C CA . LEU A 1 83 ? -12.311 6.728 24.210 1.00 79.50 83 LEU A CA 1
ATOM 690 C C . LEU A 1 83 ? -13.825 6.606 24.019 1.00 79.50 83 LEU A C 1
ATOM 692 O O . LEU A 1 83 ? -14.539 7.604 23.978 1.00 79.50 83 LEU A O 1
ATOM 696 N N . LEU A 1 84 ? -14.326 5.376 24.031 1.00 81.12 84 LEU A N 1
ATOM 697 C CA . LEU A 1 84 ? -15.746 5.067 24.105 1.00 81.12 84 LEU A CA 1
ATOM 698 C C . LEU A 1 84 ? -16.243 5.191 25.553 1.00 81.12 84 LEU A C 1
ATOM 700 O O . LEU A 1 84 ? -15.717 4.555 26.471 1.00 81.12 84 LEU A O 1
ATOM 704 N N . ILE A 1 85 ? -17.293 5.983 25.771 1.00 85.19 85 ILE A N 1
ATOM 705 C CA . ILE A 1 85 ? -17.958 6.081 27.074 1.00 85.19 85 ILE A CA 1
ATOM 706 C C . ILE A 1 85 ? -19.130 5.098 27.111 1.00 85.19 85 ILE A C 1
ATOM 708 O O . ILE A 1 85 ? -20.167 5.331 26.498 1.00 85.19 85 ILE A O 1
ATOM 712 N N . VAL A 1 86 ? -18.983 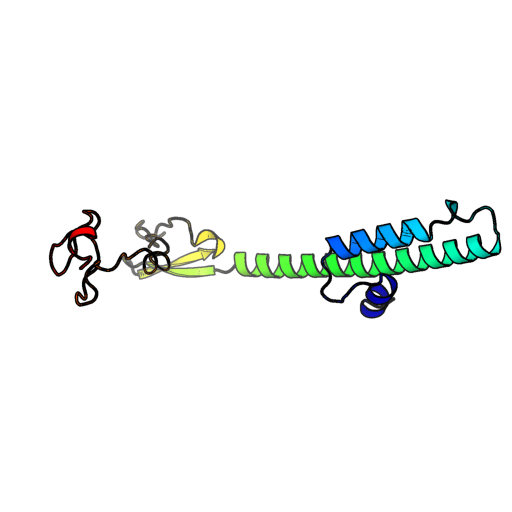4.015 27.877 1.00 85.44 86 VAL A N 1
ATOM 713 C CA . VAL A 1 86 ? -20.027 3.002 28.076 1.00 85.44 86 VAL A CA 1
ATOM 714 C C . VAL A 1 86 ? -20.675 3.184 29.443 1.00 85.44 86 VAL A C 1
ATOM 716 O O . VAL A 1 86 ? -20.023 3.069 30.488 1.00 85.44 86 VAL A O 1
ATOM 719 N N . LYS A 1 87 ? -21.979 3.455 29.450 1.00 86.75 87 LYS A N 1
ATOM 720 C CA . LYS A 1 87 ? -22.768 3.547 30.679 1.00 86.75 87 LYS A CA 1
ATOM 721 C C . LYS A 1 87 ? -23.116 2.144 31.174 1.00 86.75 87 LYS A C 1
ATOM 723 O O . LYS A 1 87 ? -23.666 1.342 30.434 1.00 86.75 87 LYS A O 1
ATOM 728 N N . CYS A 1 88 ? -22.804 1.845 32.430 1.00 88.75 88 CYS A N 1
ATOM 729 C CA . CYS A 1 88 ? -23.124 0.558 33.040 1.00 88.75 88 CYS A CA 1
ATOM 730 C C . CYS A 1 88 ? -24.638 0.394 33.238 1.00 88.75 88 CYS A C 1
ATOM 732 O O . CYS A 1 88 ? -25.260 1.221 33.906 1.00 88.75 88 CYS A O 1
ATOM 734 N N . ASN A 1 89 ? -25.206 -0.711 32.754 1.00 85.31 89 ASN A N 1
ATOM 735 C CA . ASN A 1 89 ? -26.638 -1.002 32.892 1.00 85.31 89 ASN A CA 1
ATOM 736 C C . ASN A 1 89 ? -27.063 -1.331 34.332 1.00 85.31 89 ASN A C 1
ATOM 738 O O . ASN A 1 89 ? -28.236 -1.194 34.656 1.00 85.31 89 ASN A O 1
ATOM 742 N N . SER A 1 90 ? -26.134 -1.749 35.200 1.00 89.69 90 SER A N 1
ATOM 743 C CA . SER A 1 90 ? -26.446 -2.063 36.602 1.00 89.69 90 SER A CA 1
ATOM 744 C C . SER A 1 90 ? -26.347 -0.841 37.518 1.00 89.69 90 SER A C 1
ATOM 746 O O . SER A 1 90 ? -27.286 -0.541 38.245 1.00 89.69 90 SER A O 1
ATOM 748 N N . CYS A 1 91 ? -25.226 -0.110 37.492 1.00 92.50 91 CYS A N 1
ATOM 749 C CA . CYS A 1 91 ? -24.974 0.988 38.438 1.00 92.50 91 CYS A CA 1
ATOM 750 C C . CYS A 1 91 ? -24.945 2.386 37.799 1.00 92.50 91 CYS A C 1
ATOM 752 O O . CYS A 1 91 ? -24.621 3.364 38.473 1.00 92.50 91 CYS A O 1
ATOM 754 N N . GLY A 1 92 ? -25.185 2.493 36.488 1.00 88.31 92 GLY A N 1
ATOM 755 C CA . GLY A 1 92 ? -25.229 3.762 35.753 1.00 88.31 92 GLY A CA 1
ATOM 756 C C . GLY A 1 92 ? -23.885 4.471 35.578 1.00 88.31 92 GLY A C 1
ATOM 757 O O . GLY A 1 92 ? -23.849 5.569 35.032 1.00 88.31 92 GLY A O 1
ATOM 758 N N . THR A 1 93 ? -22.780 3.879 36.039 1.00 92.88 93 THR A N 1
ATOM 759 C CA . THR A 1 93 ? -21.452 4.506 35.969 1.00 92.88 93 THR A CA 1
ATOM 760 C C . THR A 1 93 ? -20.930 4.517 34.543 1.00 92.88 93 THR A C 1
ATOM 762 O O . THR A 1 93 ? -20.991 3.502 33.852 1.00 92.88 93 THR A O 1
ATOM 765 N N . ASN A 1 94 ? -20.376 5.651 34.129 1.00 90.25 94 ASN A N 1
ATOM 766 C CA . ASN A 1 94 ? -19.691 5.790 32.853 1.00 90.25 94 ASN A CA 1
ATOM 767 C C . ASN A 1 94 ? -18.295 5.171 32.952 1.00 90.25 94 ASN A C 1
ATOM 769 O O . ASN A 1 94 ? -17.490 5.567 33.793 1.00 90.25 94 ASN A O 1
ATOM 773 N N . ASN A 1 95 ? -18.011 4.203 32.091 1.00 86.69 95 ASN A N 1
ATOM 774 C CA . ASN A 1 95 ? -16.715 3.549 31.982 1.00 86.69 95 ASN A CA 1
ATOM 775 C C . ASN A 1 95 ? -16.086 4.001 30.667 1.00 86.69 95 ASN A C 1
ATOM 777 O O . ASN A 1 95 ? -16.754 4.021 29.637 1.00 86.69 95 ASN A O 1
ATOM 781 N N . ARG A 1 96 ? -14.815 4.390 30.712 1.00 87.19 96 ARG A N 1
ATOM 782 C CA . ARG A 1 96 ? -14.066 4.825 29.533 1.00 87.19 96 ARG A CA 1
ATOM 783 C C . ARG A 1 96 ? -13.297 3.624 29.009 1.00 87.19 96 ARG A C 1
ATOM 785 O O . ARG A 1 96 ? -12.399 3.134 29.689 1.00 87.19 96 ARG A O 1
ATOM 792 N N . ILE A 1 97 ? -13.683 3.134 27.844 1.00 82.38 97 ILE A N 1
ATOM 793 C CA . ILE A 1 97 ? -13.078 1.977 27.189 1.00 82.38 97 ILE A CA 1
ATOM 794 C C . ILE A 1 97 ? -12.386 2.498 25.934 1.00 82.38 97 ILE A C 1
ATOM 796 O O . ILE A 1 97 ? -12.945 3.334 25.234 1.00 82.38 97 ILE A O 1
ATOM 800 N N . ARG A 1 98 ? -11.162 2.050 25.647 1.00 78.50 98 ARG A N 1
ATOM 801 C CA . ARG A 1 98 ? -10.522 2.393 24.366 1.00 78.50 98 ARG A CA 1
ATOM 802 C C . ARG A 1 98 ? -11.223 1.621 23.254 1.00 78.50 98 ARG A C 1
ATOM 804 O O . ARG A 1 98 ? -11.510 0.441 23.447 1.00 78.50 98 ARG A O 1
ATOM 811 N N . GLU A 1 99 ? -11.488 2.248 22.116 1.00 70.62 99 GLU A N 1
ATOM 812 C CA . GLU A 1 99 ? -12.295 1.640 21.052 1.00 70.62 99 GLU A CA 1
ATOM 813 C C . GLU A 1 99 ? -11.731 0.296 20.556 1.00 70.62 99 GLU A C 1
ATOM 815 O O . GLU A 1 99 ? -12.493 -0.646 20.325 1.00 70.62 99 GLU A O 1
ATOM 820 N N . PHE A 1 100 ? -10.401 0.152 20.497 1.00 66.62 100 PHE A N 1
ATOM 821 C CA . PHE A 1 100 ? -9.730 -1.104 20.127 1.00 66.62 100 PHE A CA 1
ATOM 822 C C . PHE A 1 100 ? -10.184 -2.314 20.962 1.00 66.62 100 PHE A C 1
ATOM 824 O O . PHE A 1 100 ? -10.159 -3.458 20.513 1.00 66.62 100 PHE A O 1
ATOM 831 N N . PHE A 1 101 ? -10.646 -2.066 22.183 1.00 67.94 101 PHE A N 1
ATOM 832 C CA . PHE A 1 101 ? -11.097 -3.101 23.085 1.00 67.94 101 PHE A CA 1
ATOM 833 C C . PHE A 1 101 ? -12.568 -3.508 22.903 1.00 67.94 101 PHE A C 1
ATOM 835 O O . PHE A 1 101 ? -13.029 -4.381 23.626 1.00 67.94 101 PHE A O 1
ATOM 842 N N . LYS A 1 102 ? -13.322 -2.972 21.937 1.00 62.75 102 LYS A N 1
ATOM 843 C CA . LYS A 1 102 ? -14.765 -3.263 21.766 1.00 62.75 102 LYS A CA 1
ATOM 844 C C . LYS A 1 102 ? -15.160 -4.752 21.704 1.00 62.75 102 LYS A C 1
ATOM 846 O O . LYS A 1 102 ? -16.305 -5.082 21.988 1.00 62.75 102 LYS A O 1
ATOM 851 N N . ASN A 1 103 ? -14.213 -5.645 21.404 1.00 59.56 103 ASN A N 1
ATOM 852 C CA . ASN A 1 103 ? -14.418 -7.096 21.302 1.00 59.56 103 ASN A CA 1
ATOM 853 C C . ASN A 1 103 ? -13.905 -7.905 22.511 1.00 59.56 103 ASN A C 1
ATOM 855 O O . ASN A 1 103 ? -13.793 -9.127 22.431 1.00 59.56 103 ASN A O 1
ATOM 859 N N . ILE A 1 104 ? -13.565 -7.255 23.626 1.00 69.19 104 ILE A N 1
ATOM 860 C CA . ILE A 1 104 ? -13.135 -7.914 24.867 1.00 69.19 104 ILE A CA 1
ATOM 861 C C . ILE A 1 104 ? -14.200 -7.695 25.954 1.00 69.19 104 ILE A C 1
ATOM 863 O O . ILE A 1 104 ? -14.852 -6.658 26.019 1.00 69.19 104 ILE A O 1
ATOM 867 N N . SER A 1 105 ? -14.409 -8.688 26.821 1.00 74.88 105 SER A N 1
ATOM 868 C CA . SER A 1 105 ? -15.352 -8.579 27.941 1.00 74.88 105 SER A CA 1
ATOM 869 C C . SER A 1 105 ? -14.820 -7.615 29.013 1.00 74.88 105 SER A C 1
ATOM 871 O O . SER A 1 105 ? -13.944 -7.986 29.797 1.00 74.88 105 SER A O 1
ATOM 873 N N . PHE A 1 106 ? -15.394 -6.411 29.117 1.00 80.88 106 PHE A N 1
ATOM 874 C CA . PHE A 1 106 ? -15.088 -5.455 30.192 1.00 80.88 106 PHE A CA 1
ATOM 875 C C . PHE A 1 106 ? -16.044 -5.582 31.362 1.00 80.88 106 PHE A C 1
ATOM 877 O O . PHE A 1 106 ? -17.243 -5.777 31.180 1.00 80.88 106 PHE A O 1
ATOM 884 N N . LYS A 1 107 ? -15.518 -5.392 32.571 1.00 87.75 107 LYS A N 1
ATOM 885 C CA . LYS A 1 107 ? -16.309 -5.254 33.794 1.00 87.75 107 LYS A CA 1
ATOM 886 C C . LYS A 1 107 ? -16.404 -3.787 34.186 1.00 87.75 107 LYS A C 1
ATOM 888 O O . LYS A 1 107 ? -15.470 -3.016 33.983 1.00 87.75 107 LYS A O 1
ATOM 893 N N . CYS A 1 108 ? -17.528 -3.407 34.777 1.00 89.88 108 CYS A N 1
ATOM 894 C CA . CYS A 1 108 ? -17.715 -2.081 35.327 1.00 89.88 108 CYS A CA 1
ATOM 895 C C . CYS A 1 108 ? -16.729 -1.867 36.475 1.00 89.88 108 CYS A C 1
ATOM 897 O O . CYS A 1 108 ? -16.763 -2.617 37.449 1.00 89.88 108 CYS A O 1
ATOM 899 N N . GLY A 1 109 ? -15.925 -0.804 36.418 1.00 88.25 109 GLY A N 1
ATOM 900 C CA . GLY A 1 109 ? -14.962 -0.492 37.480 1.00 88.25 109 GLY A CA 1
ATOM 901 C C . GLY A 1 109 ? -15.606 -0.198 38.841 1.00 88.25 109 GLY A C 1
ATOM 902 O O . GLY A 1 109 ? -14.932 -0.267 39.861 1.00 88.25 109 GLY A O 1
ATOM 903 N N . ARG A 1 110 ? -16.913 0.108 38.874 1.00 91.38 110 ARG A N 1
ATOM 904 C CA . ARG A 1 110 ? -17.653 0.382 40.115 1.00 91.38 110 ARG A CA 1
ATOM 905 C C . ARG A 1 110 ? -18.352 -0.838 40.709 1.00 91.38 110 ARG A C 1
ATOM 907 O O . ARG A 1 110 ? -18.306 -1.018 41.915 1.00 91.38 110 ARG A O 1
ATOM 914 N N . CYS A 1 111 ? -19.063 -1.624 39.900 1.00 91.62 111 CYS A N 1
ATOM 915 C CA . CYS A 1 111 ? -19.905 -2.725 40.401 1.00 91.62 111 CYS A CA 1
ATOM 916 C C . CYS A 1 111 ? -19.479 -4.114 39.908 1.00 91.62 111 CYS A C 1
ATOM 918 O O . CYS A 1 111 ? -20.095 -5.105 40.278 1.00 91.62 111 CYS A O 1
ATOM 920 N N . GLY A 1 112 ? -18.453 -4.206 39.059 1.00 87.06 112 GLY A N 1
ATOM 921 C CA . GLY A 1 112 ? -17.894 -5.472 38.586 1.00 87.06 112 GLY A CA 1
ATOM 922 C C . GLY A 1 112 ? -18.735 -6.226 37.552 1.00 87.06 112 GLY A C 1
ATOM 923 O O . GLY A 1 112 ? -18.245 -7.212 37.002 1.00 87.06 112 GLY A O 1
ATOM 924 N N . VAL A 1 113 ? -19.960 -5.778 37.244 1.00 87.38 113 VAL A N 1
ATOM 925 C CA . VAL A 1 113 ? -20.800 -6.434 36.228 1.00 87.38 113 VAL A CA 1
ATOM 926 C C . VAL A 1 113 ? -20.219 -6.241 34.823 1.00 87.38 113 VAL A C 1
ATOM 928 O O . VAL A 1 113 ? -19.614 -5.197 34.563 1.00 87.38 113 VAL A O 1
ATOM 931 N N . PRO A 1 114 ? -20.412 -7.190 33.897 1.00 85.06 114 PRO A N 1
ATOM 932 C CA . PRO A 1 114 ? -20.027 -7.009 32.501 1.00 85.06 114 PRO A CA 1
ATOM 933 C C . PRO A 1 114 ? -20.688 -5.768 31.869 1.00 85.06 114 PRO A C 1
ATOM 935 O O . PRO A 1 114 ? -21.888 -5.555 32.024 1.00 85.06 114 PRO A O 1
ATOM 938 N N . LEU A 1 115 ? -19.901 -4.944 31.171 1.00 78.25 115 LEU A N 1
ATOM 939 C CA . LEU A 1 115 ? -20.349 -3.741 30.448 1.00 78.25 115 LEU A CA 1
ATOM 940 C C . LEU A 1 115 ? -20.851 -4.047 29.036 1.00 78.25 115 LEU A C 1
ATOM 942 O O . LEU A 1 115 ? -21.613 -3.266 28.479 1.00 78.25 115 LEU A O 1
ATOM 946 N N . TYR A 1 116 ? -20.408 -5.169 28.472 1.00 69.19 116 TYR A N 1
ATOM 947 C CA . TYR A 1 116 ? -20.818 -5.674 27.171 1.00 69.19 116 TYR A CA 1
ATOM 948 C C . TYR A 1 116 ? -21.054 -7.175 27.324 1.00 69.19 116 TYR A C 1
ATOM 950 O O . TYR A 1 116 ? -20.145 -7.914 27.705 1.00 69.19 116 TYR A O 1
ATOM 958 N N . VAL A 1 117 ? -22.273 -7.630 27.056 1.00 52.66 117 VAL A N 1
ATOM 959 C CA . VAL A 1 117 ? -22.501 -9.026 26.688 1.00 52.66 117 VAL A CA 1
ATOM 960 C C . VAL A 1 117 ? -22.396 -9.013 25.179 1.00 52.66 117 VAL A C 1
ATOM 962 O O . VAL A 1 117 ? -23.151 -8.291 24.532 1.00 52.66 117 VAL A O 1
ATOM 965 N N . TYR A 1 118 ? -21.420 -9.729 24.632 1.00 46.53 118 TYR A N 1
ATOM 966 C CA . TYR A 1 118 ? -21.343 -9.991 23.203 1.00 46.53 118 TYR A CA 1
ATOM 967 C C . TYR A 1 118 ? -22.702 -10.548 22.769 1.00 46.53 118 TYR A C 1
ATOM 969 O O . TYR A 1 118 ? -23.003 -11.720 22.983 1.00 46.53 118 TYR A O 1
ATOM 977 N N . GLN A 1 119 ? -23.545 -9.700 22.183 1.00 44.38 119 GLN A N 1
ATOM 978 C CA . GLN A 1 119 ? -24.337 -10.177 21.075 1.00 44.38 119 GLN A CA 1
ATOM 979 C C . GLN A 1 119 ? -23.280 -10.465 20.026 1.00 44.38 119 GLN A C 1
ATOM 981 O O . GLN A 1 119 ? -22.680 -9.551 19.459 1.00 44.38 119 GLN A O 1
ATOM 986 N N . SER A 1 120 ? -22.981 -11.753 19.865 1.00 43.94 120 SER A N 1
ATOM 987 C CA . SER A 1 120 ? -22.392 -12.252 18.633 1.00 43.94 120 SER A CA 1
ATOM 988 C C . SER A 1 120 ? -22.990 -11.484 17.475 1.00 43.94 120 SER A C 1
ATOM 990 O O . SER A 1 120 ? -24.201 -11.278 17.549 1.00 43.94 120 SER A O 1
ATOM 992 N N . PRO A 1 121 ? -22.201 -11.041 16.476 1.00 41.66 121 PRO A N 1
ATOM 993 C CA . PRO A 1 121 ? -22.735 -10.395 15.291 1.00 41.66 121 PRO A CA 1
ATOM 994 C C . PRO A 1 121 ? -23.815 -11.322 14.759 1.00 41.66 121 PRO A C 1
ATOM 996 O O . PRO A 1 121 ? -23.571 -12.416 14.253 1.00 41.66 121 PRO A O 1
ATOM 999 N N . ASP A 1 122 ? -25.035 -10.939 15.084 1.00 45.00 122 ASP A N 1
ATOM 1000 C CA . ASP A 1 122 ? -26.178 -11.793 15.000 1.00 45.00 122 ASP A CA 1
ATOM 1001 C C . ASP A 1 122 ? -26.725 -11.441 13.621 1.00 45.00 122 ASP A C 1
ATOM 1003 O O . ASP A 1 122 ? -27.256 -10.357 13.418 1.00 45.00 122 ASP A O 1
ATOM 1007 N N . ARG A 1 123 ? -26.685 -12.422 12.718 1.00 47.78 123 ARG A N 1
ATOM 1008 C CA . ARG A 1 123 ? -27.751 -12.629 11.725 1.00 47.78 123 ARG A CA 1
ATOM 1009 C C . ARG A 1 123 ? -27.806 -11.680 10.521 1.00 47.78 123 ARG A C 1
ATOM 1011 O O . ARG A 1 123 ? -28.891 -11.211 10.197 1.00 47.78 123 ARG A O 1
ATOM 1018 N N . GLU A 1 124 ? -26.730 -11.563 9.751 1.00 44.19 124 GLU A N 1
ATOM 1019 C CA . GLU A 1 124 ? -26.910 -11.385 8.293 1.00 44.19 124 GLU A CA 1
ATOM 1020 C C . GLU A 1 124 ? -26.842 -12.722 7.531 1.00 44.19 124 GLU A C 1
ATOM 1022 O O . GLU A 1 124 ? -27.663 -12.952 6.652 1.00 44.19 124 GLU A O 1
ATOM 1027 N N . ASP A 1 125 ? -26.072 -13.713 7.996 1.00 42.81 125 ASP A N 1
ATOM 1028 C CA . ASP A 1 125 ? -26.005 -15.043 7.346 1.00 42.81 125 ASP A CA 1
ATOM 1029 C C . ASP A 1 125 ? -27.182 -15.996 7.648 1.00 42.81 125 ASP A C 1
ATOM 1031 O O . ASP A 1 125 ? -27.264 -17.104 7.116 1.00 42.81 125 ASP A O 1
ATOM 1035 N N . ARG A 1 126 ? -28.133 -15.608 8.509 1.00 44.53 126 ARG A N 1
ATOM 1036 C CA . ARG A 1 126 ? -29.275 -16.478 8.876 1.00 44.53 126 ARG A CA 1
ATOM 1037 C C . ARG A 1 126 ? -30.500 -16.305 7.972 1.00 44.53 126 ARG A C 1
ATOM 1039 O O . ARG A 1 126 ? -31.496 -17.011 8.151 1.00 44.53 126 ARG A O 1
ATOM 1046 N N . TRP A 1 127 ? -30.471 -15.344 7.048 1.00 51.91 127 TRP A N 1
ATOM 1047 C CA . TRP A 1 127 ? -31.537 -15.170 6.060 1.00 51.91 127 TRP A CA 1
ATOM 1048 C C . TRP A 1 127 ? -31.331 -16.077 4.838 1.00 51.91 127 TRP A C 1
ATOM 1050 O O . TRP A 1 127 ? -32.299 -16.656 4.359 1.00 51.91 127 TRP A O 1
ATOM 1060 N N . GLU A 1 128 ? -30.085 -16.291 4.406 1.00 50.69 128 GLU A N 1
ATOM 1061 C CA . GLU A 1 128 ? -29.752 -17.106 3.223 1.00 50.69 128 GLU A CA 1
ATOM 1062 C C . GLU A 1 128 ? -29.810 -18.623 3.466 1.00 50.69 128 GLU A C 1
ATOM 1064 O O . GLU A 1 128 ? -29.945 -19.398 2.526 1.00 50.69 128 GLU A O 1
ATOM 1069 N N . GLN A 1 129 ? -29.771 -19.066 4.726 1.00 57.06 129 GLN A N 1
ATOM 1070 C CA . GLN A 1 129 ? -29.789 -20.491 5.090 1.00 57.06 129 GLN A CA 1
ATOM 1071 C C . GLN A 1 129 ? -31.190 -21.020 5.448 1.00 57.06 129 GLN A C 1
ATOM 1073 O O . GLN A 1 129 ? -31.327 -22.145 5.929 1.00 57.06 129 GLN A O 1
ATOM 1078 N N . ARG A 1 130 ? -32.250 -20.220 5.253 1.00 69.00 130 ARG A N 1
ATOM 1079 C CA . ARG A 1 130 ? -33.630 -20.679 5.461 1.00 69.00 130 ARG A CA 1
ATOM 1080 C C . ARG A 1 130 ? -34.128 -21.424 4.229 1.00 69.00 130 ARG A C 1
ATOM 1082 O O . ARG A 1 130 ? -34.503 -20.823 3.227 1.00 69.00 130 ARG A O 1
ATOM 1089 N N . THR A 1 131 ? -34.184 -22.744 4.337 1.00 80.94 131 THR A N 1
ATOM 1090 C CA . THR A 1 131 ? -34.826 -23.593 3.334 1.00 80.94 131 THR A CA 1
ATOM 1091 C C . THR A 1 131 ? -36.344 -23.446 3.444 1.00 80.94 131 THR A C 1
ATOM 1093 O O . THR A 1 131 ? -36.938 -23.756 4.483 1.00 80.94 131 THR A O 1
ATOM 1096 N N . HIS A 1 132 ? -36.974 -22.942 2.383 1.00 85.00 132 HIS A N 1
ATOM 1097 C CA . HIS A 1 132 ? -38.432 -22.879 2.271 1.00 85.00 132 HIS A CA 1
ATOM 1098 C C . HIS A 1 132 ? -39.020 -24.294 2.166 1.00 85.00 132 HIS A C 1
ATOM 1100 O O . HIS A 1 132 ? -38.317 -25.250 1.826 1.00 85.00 132 HIS A O 1
ATOM 1106 N N . CYS A 1 133 ? -40.299 -24.447 2.511 1.00 85.44 133 CYS A N 1
ATOM 1107 C CA . CYS A 1 133 ? -41.009 -25.707 2.301 1.00 85.44 133 CYS A CA 1
ATOM 1108 C C . CYS A 1 133 ? -40.924 -26.131 0.823 1.00 85.44 133 CYS A C 1
ATOM 1110 O O . CYS A 1 133 ? -40.908 -25.279 -0.057 1.00 85.44 133 CYS A O 1
ATOM 1112 N N . GLY A 1 134 ? -40.881 -27.439 0.550 1.00 82.44 134 GLY A N 1
ATOM 1113 C CA . GLY A 1 134 ? -40.907 -27.951 -0.827 1.00 82.44 134 GLY A CA 1
ATOM 1114 C C . GLY A 1 134 ? -42.261 -27.784 -1.531 1.00 82.44 134 GLY A C 1
ATOM 1115 O O . GLY A 1 134 ? -42.357 -28.085 -2.712 1.00 82.44 134 GLY A O 1
ATOM 1116 N N . ASP A 1 135 ? -43.291 -27.350 -0.799 1.00 81.44 135 ASP A N 1
ATOM 1117 C CA . ASP A 1 135 ? -44.632 -27.058 -1.305 1.00 81.44 135 ASP A CA 1
ATOM 1118 C C . ASP A 1 135 ? -44.723 -25.558 -1.610 1.00 81.44 135 ASP A C 1
ATOM 1120 O O . ASP A 1 135 ? -44.707 -24.743 -0.684 1.00 81.44 135 ASP A O 1
ATOM 1124 N N . ASP A 1 136 ? -44.813 -25.198 -2.891 1.00 77.81 136 ASP A N 1
ATOM 1125 C CA . ASP A 1 136 ? -44.807 -23.800 -3.348 1.00 77.81 136 ASP A CA 1
ATOM 1126 C C . ASP A 1 136 ? -46.028 -22.990 -2.860 1.00 77.81 136 ASP A C 1
ATOM 1128 O O . ASP A 1 136 ? -46.013 -21.760 -2.888 1.00 77.81 136 ASP A O 1
ATOM 1132 N N . GLU A 1 137 ? -47.086 -23.653 -2.373 1.00 83.88 137 GLU A N 1
ATOM 1133 C CA . GLU A 1 137 ? -48.248 -22.995 -1.753 1.00 83.88 137 GLU A CA 1
ATOM 1134 C C . GLU A 1 137 ? -48.066 -22.749 -0.240 1.00 83.88 137 GLU A C 1
ATOM 1136 O O . GLU A 1 137 ? -48.882 -22.071 0.391 1.00 83.88 137 GLU A O 1
ATOM 1141 N N . CYS A 1 138 ? -47.008 -23.290 0.374 1.00 82.38 138 CYS A N 1
ATOM 1142 C CA . CYS A 1 138 ? -46.772 -23.227 1.814 1.00 82.38 138 CYS A CA 1
ATOM 1143 C C . CYS A 1 138 ? -45.835 -22.069 2.202 1.00 82.38 138 CYS A C 1
ATOM 1145 O O . CYS A 1 138 ? -44.694 -21.990 1.761 1.00 82.38 138 CYS A O 1
ATOM 1147 N N . ILE A 1 139 ? -46.273 -21.216 3.136 1.00 84.69 139 ILE A N 1
ATOM 1148 C CA . ILE A 1 139 ? -45.498 -20.057 3.634 1.00 84.69 139 ILE A CA 1
ATOM 1149 C C . ILE A 1 139 ? -44.437 -20.404 4.698 1.00 84.69 139 ILE A C 1
ATOM 1151 O O . ILE A 1 139 ? -43.811 -19.511 5.272 1.00 84.69 139 ILE A O 1
ATOM 1155 N N . GLY A 1 140 ? -44.277 -21.685 5.035 1.00 83.06 140 GLY A N 1
ATOM 1156 C CA . GLY A 1 140 ? -43.410 -22.134 6.125 1.00 83.06 140 GLY A CA 1
ATOM 1157 C C . GLY A 1 140 ? -41.957 -22.393 5.719 1.00 83.06 140 GLY A C 1
ATOM 1158 O O . GLY A 1 140 ? -41.624 -22.591 4.553 1.00 83.06 140 GLY A O 1
ATOM 1159 N N . THR A 1 141 ? -41.081 -22.472 6.719 1.00 87.44 141 THR A N 1
ATOM 1160 C CA . THR A 1 141 ? -39.650 -22.798 6.566 1.00 87.44 141 THR A CA 1
ATOM 1161 C C . THR A 1 141 ? -39.327 -24.118 7.259 1.00 87.44 141 THR A C 1
ATOM 1163 O O . THR A 1 141 ? -39.964 -24.457 8.259 1.00 87.44 141 THR A O 1
ATOM 1166 N N . LEU A 1 142 ? -38.335 -24.861 6.770 1.00 83.19 142 LEU A N 1
ATOM 1167 C CA . LEU A 1 142 ? -37.889 -26.091 7.427 1.00 83.19 142 LEU A CA 1
ATOM 1168 C C . LEU A 1 142 ? -37.134 -25.788 8.727 1.00 83.19 142 LEU A C 1
ATOM 1170 O O . LEU A 1 142 ? -36.256 -24.924 8.764 1.00 83.19 142 LEU A O 1
ATOM 1174 N N . GLY A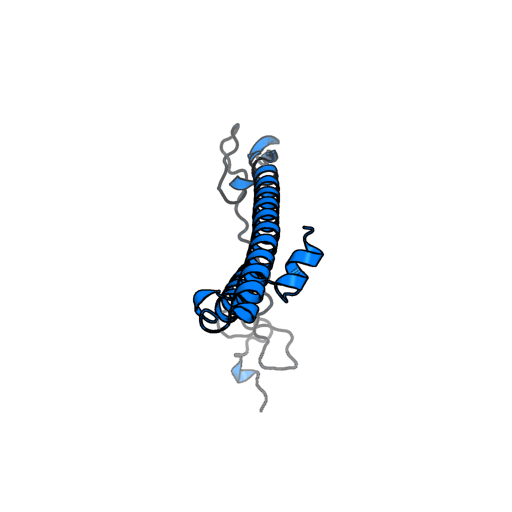 1 143 ? -37.482 -26.509 9.791 1.00 78.75 143 GLY A N 1
ATOM 1175 C CA . GLY A 1 143 ? -36.742 -26.545 11.044 1.00 78.75 143 GLY A CA 1
ATOM 1176 C C . GLY A 1 143 ? -35.482 -27.409 10.951 1.00 78.75 143 GLY A C 1
ATOM 1177 O O . GLY A 1 143 ? -35.197 -28.048 9.936 1.00 78.75 143 GLY A O 1
ATOM 1178 N N . SER A 1 144 ? -34.721 -27.462 12.045 1.00 77.44 144 SER A N 1
ATOM 1179 C CA . SER A 1 144 ? -33.526 -28.315 12.171 1.00 77.44 144 SER A CA 1
ATOM 1180 C C . SER A 1 144 ? -33.823 -29.817 12.071 1.00 77.44 144 SER A C 1
ATOM 1182 O O . SER A 1 144 ? -32.912 -30.611 11.877 1.00 77.44 144 SER A O 1
ATOM 1184 N N . ASP A 1 145 ? -35.087 -30.202 12.219 1.00 82.88 145 ASP A N 1
ATOM 1185 C CA . ASP A 1 145 ? -35.623 -31.556 12.078 1.00 82.88 145 ASP A CA 1
ATOM 1186 C C . ASP A 1 145 ? -36.025 -31.902 10.631 1.00 82.88 145 ASP A C 1
ATOM 1188 O O . ASP A 1 145 ? -36.653 -32.933 10.392 1.00 82.88 145 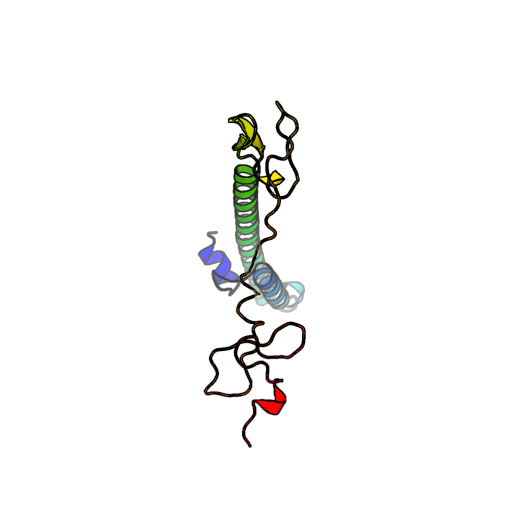ASP A O 1
ATOM 1192 N N . SER A 1 146 ? -35.689 -31.036 9.666 1.00 79.94 146 SER A N 1
ATOM 1193 C CA . SER A 1 146 ? -36.063 -31.162 8.251 1.00 79.94 146 SER A CA 1
ATOM 1194 C C . SER A 1 146 ? -37.578 -31.197 7.999 1.00 79.94 146 SER A C 1
ATOM 1196 O O . SER A 1 146 ? -38.009 -31.633 6.929 1.00 79.94 146 SER A O 1
ATOM 1198 N N . ARG A 1 147 ? -38.393 -30.699 8.942 1.00 85.12 147 ARG A N 1
ATOM 1199 C CA . ARG A 1 147 ? -39.850 -30.560 8.801 1.00 85.12 147 ARG A CA 1
ATOM 1200 C C . ARG A 1 147 ? -40.264 -29.097 8.767 1.00 85.12 147 ARG A C 1
ATOM 1202 O O . ARG A 1 147 ? -39.651 -28.237 9.391 1.00 85.12 147 ARG A O 1
ATOM 1209 N N . CYS A 1 148 ? -41.314 -28.793 8.016 1.00 88.38 148 CYS A N 1
ATOM 1210 C CA . CYS A 1 148 ? -41.843 -27.442 7.906 1.00 88.38 148 CYS A CA 1
ATOM 1211 C C . CYS A 1 148 ? -42.488 -26.989 9.223 1.00 88.38 148 CYS A C 1
ATOM 1213 O O . CYS A 1 148 ? -43.350 -27.675 9.765 1.00 88.38 148 CYS A O 1
ATOM 1215 N N . ASN A 1 149 ? -42.144 -25.790 9.691 1.00 85.25 149 ASN A N 1
ATOM 1216 C CA . ASN A 1 149 ? -42.713 -25.194 10.904 1.00 85.25 149 ASN A CA 1
ATOM 1217 C C . ASN A 1 149 ? -44.188 -24.762 10.783 1.00 85.25 149 ASN A C 1
ATOM 1219 O O . ASN A 1 149 ? -44.802 -24.441 11.798 1.00 85.25 149 ASN A O 1
ATOM 1223 N N . TYR A 1 150 ? -44.742 -24.728 9.567 1.00 87.56 150 TYR A N 1
ATOM 1224 C CA . TYR A 1 150 ? -46.126 -24.333 9.310 1.00 87.56 150 TYR A CA 1
ATOM 1225 C C . TYR A 1 150 ? -47.025 -25.543 9.038 1.00 87.56 150 TYR A C 1
ATOM 1227 O O . TYR A 1 150 ? -48.033 -25.724 9.713 1.00 87.56 150 TYR A O 1
ATOM 1235 N N . CYS A 1 151 ? -46.652 -26.403 8.082 1.00 86.81 151 CYS A N 1
ATOM 1236 C CA . CYS A 1 151 ? -47.471 -27.554 7.684 1.00 86.81 151 CYS A CA 1
ATOM 1237 C C . CYS A 1 151 ? -46.995 -28.906 8.247 1.00 86.81 151 CYS A C 1
ATOM 1239 O O . CYS A 1 151 ? -47.702 -29.899 8.108 1.00 86.81 151 CYS A O 1
ATOM 1241 N N . GLY A 1 152 ? -45.802 -28.979 8.848 1.00 82.81 152 GLY A N 1
ATOM 1242 C CA . GLY A 1 152 ? -45.249 -30.206 9.439 1.00 82.81 152 GLY A CA 1
ATOM 1243 C C . GLY A 1 152 ? -44.668 -31.236 8.457 1.00 82.81 152 GLY A C 1
ATOM 1244 O O . GLY A 1 152 ? -44.062 -32.208 8.916 1.00 82.81 152 GLY A O 1
ATOM 1245 N N . LYS A 1 153 ? -44.819 -31.035 7.138 1.00 85.56 153 LYS A N 1
ATOM 1246 C CA . LYS A 1 153 ? -44.283 -31.920 6.084 1.00 85.56 153 LYS A CA 1
ATOM 1247 C C . LYS A 1 153 ? -42.755 -31.870 6.013 1.00 85.56 153 LYS A C 1
ATOM 1249 O O . LYS A 1 153 ? -42.162 -30.810 6.236 1.00 85.56 153 LYS A O 1
ATOM 1254 N N . ALA A 1 154 ? -42.123 -32.982 5.649 1.00 84.50 154 ALA A N 1
ATOM 1255 C CA . ALA A 1 154 ? -40.716 -32.996 5.249 1.00 84.50 154 ALA A CA 1
ATOM 1256 C C . ALA A 1 154 ? -40.517 -32.310 3.880 1.00 84.50 154 ALA A C 1
ATOM 1258 O O . ALA A 1 154 ? -41.464 -32.163 3.108 1.00 84.50 154 ALA A O 1
ATOM 1259 N N . PHE A 1 155 ? -39.287 -31.894 3.555 1.00 80.69 155 PHE A N 1
ATOM 1260 C CA . PHE A 1 155 ? -38.997 -31.228 2.272 1.00 80.69 155 PHE A CA 1
ATOM 1261 C C . PHE A 1 155 ? -39.432 -32.054 1.050 1.00 80.69 155 PHE A C 1
ATOM 1263 O O . PHE A 1 155 ? -40.039 -31.514 0.130 1.00 80.69 155 PHE A O 1
ATOM 1270 N N . GLU A 1 156 ? -39.156 -33.361 1.061 1.00 79.25 156 GLU A N 1
ATOM 1271 C CA . GLU A 1 156 ? -39.495 -34.281 -0.034 1.00 79.25 156 GLU A CA 1
ATOM 1272 C C . GLU A 1 156 ? -41.004 -34.525 -0.158 1.00 79.25 156 GLU A C 1
ATOM 1274 O O . GLU A 1 156 ? -41.510 -34.620 -1.266 1.00 79.25 156 GLU A O 1
ATOM 1279 N N . GLU A 1 157 ? -41.742 -34.535 0.956 1.00 78.50 157 GLU A N 1
ATOM 1280 C CA . GLU A 1 157 ? -43.210 -34.668 0.969 1.00 78.50 157 GLU A CA 1
ATOM 1281 C C . GLU A 1 157 ? -43.923 -33.417 0.427 1.00 78.50 157 GLU A C 1
ATOM 1283 O O . GLU A 1 157 ? -45.093 -33.472 0.045 1.00 78.50 157 GLU A O 1
ATOM 1288 N N . GLY A 1 158 ? -43.246 -32.264 0.465 1.00 67.81 158 GLY A N 1
ATOM 1289 C CA . GLY A 1 158 ? -43.758 -30.996 -0.050 1.00 67.81 158 GLY A CA 1
ATOM 1290 C C . GLY A 1 158 ? -43.634 -30.864 -1.565 1.00 67.81 158 GLY A C 1
ATOM 1291 O O . GLY A 1 158 ? -44.473 -30.199 -2.169 1.00 67.81 158 GLY A O 1
ATOM 1292 N N . LYS A 1 159 ? -42.637 -31.520 -2.178 1.00 74.19 159 LYS A N 1
ATOM 1293 C CA . LYS A 1 159 ? -42.486 -31.551 -3.635 1.00 74.19 159 LYS A CA 1
ATOM 1294 C C . LYS A 1 159 ? -43.659 -32.321 -4.238 1.00 74.19 159 LYS A C 1
ATOM 1296 O O . LYS A 1 159 ? -43.673 -33.548 -4.231 1.00 74.19 159 LYS A O 1
ATOM 1301 N N . LYS A 1 160 ? -44.646 -31.593 -4.757 1.00 62.81 160 LYS A N 1
ATOM 1302 C CA . LYS A 1 160 ? -45.605 -32.155 -5.712 1.00 62.81 160 LYS A CA 1
ATOM 1303 C C . LYS A 1 160 ? -44.790 -32.571 -6.950 1.00 62.81 160 LYS A C 1
ATOM 1305 O O . LYS A 1 160 ? -43.991 -31.766 -7.428 1.00 62.81 160 LYS A O 1
ATOM 1310 N N . GLU A 1 161 ? -44.919 -33.821 -7.396 1.00 54.53 161 GLU A N 1
ATOM 1311 C CA . GLU A 1 161 ? -44.480 -34.205 -8.751 1.00 54.53 161 GLU A CA 1
ATOM 1312 C C . GLU A 1 161 ? -45.200 -33.362 -9.810 1.00 54.53 161 GLU A C 1
ATOM 1314 O O . GLU A 1 161 ? -46.402 -33.057 -9.607 1.00 54.53 161 GLU A O 1
#

Foldseek 3Di:
DALVVLCVLLVHDPPDDPVRSVVSLVVQLVVLPLVVVVPPPVSSVVSVVSNVSSVVSSVNNVVVVVVVVVVVVVVVVVQQQDWDFQQAPPPRDTDTDRPVCPPPFDADPPPRHTSDDDPPVDDPVPVVPWAPALAPVDPFTADPVQATPGPRDHNVRNNDD

Radius of gyration: 31.58 Å; chains: 1; bounding box: 76×50×70 Å